Protein AF-A0A3M2T2Z5-F1 (afdb_monomer_lite)

Radius of gyration: 30.62 Å; chains: 1; bounding box: 55×28×116 Å

Secondary structure (DSSP, 8-state):
---HHHHHHHHHHHHHHHS---PPPPPP-S-SPPP--HHHHHHHHHHHHHHHHHHHHHT-HHHHHHHHHHHHHHHHHHHHHH-STT-HHHHHHHHHHHHHHHHHHHHHHHHHHHHHHHHHHHHHHHHHT-SSSHHHHHHHHHHHHHHHHHHHHHHHHHHHHHHHHHHHHHHHHHHSTT-----

Structure (mmCIF, N/CA/C/O backbone):
data_AF-A0A3M2T2Z5-F1
#
_entry.id   AF-A0A3M2T2Z5-F1
#
loop_
_atom_site.group_PDB
_atom_site.id
_atom_site.type_symbol
_atom_site.label_atom_id
_atom_site.label_alt_id
_atom_site.label_comp_id
_atom_site.label_asym_id
_atom_site.label_entity_id
_atom_site.label_seq_id
_atom_site.pdbx_PDB_ins_code
_atom_site.Cartn_x
_atom_site.Cartn_y
_atom_site.Cartn_z
_atom_site.occupancy
_atom_site.B_iso_or_equiv
_atom_site.auth_seq_id
_atom_site.auth_comp_id
_atom_site.auth_asym_id
_atom_site.auth_atom_id
_atom_site.pdbx_PDB_model_num
ATOM 1 N N . LYS A 1 1 ? 19.295 14.528 -85.687 1.00 42.28 1 LYS A N 1
ATOM 2 C CA . LYS A 1 1 ? 18.120 13.687 -85.351 1.00 42.28 1 LYS A CA 1
ATOM 3 C C . LYS A 1 1 ? 17.569 14.167 -84.004 1.00 42.28 1 LYS A C 1
ATOM 5 O O . LYS A 1 1 ? 18.056 13.702 -82.986 1.00 42.28 1 LYS A O 1
ATOM 10 N N . PRO A 1 2 ? 16.683 15.176 -83.981 1.00 58.16 2 PRO A N 1
ATOM 11 C CA . PRO A 1 2 ? 16.137 15.738 -82.743 1.00 58.16 2 PRO A CA 1
ATOM 12 C C . PRO A 1 2 ? 14.726 15.175 -82.487 1.00 58.16 2 PRO A C 1
ATOM 14 O O . PRO A 1 2 ? 13.976 15.057 -83.451 1.00 58.16 2 PRO A O 1
ATOM 17 N N . SER A 1 3 ? 14.364 14.797 -81.250 1.00 55.53 3 SER A N 1
ATOM 18 C CA . SER A 1 3 ? 12.963 14.816 -80.727 1.00 55.53 3 SER A CA 1
ATOM 19 C C . SER A 1 3 ? 12.671 13.917 -79.511 1.00 55.53 3 SER A C 1
ATOM 21 O O . SER A 1 3 ? 11.552 13.961 -79.010 1.00 55.53 3 SER A O 1
ATOM 23 N N . THR A 1 4 ? 13.603 13.122 -78.978 1.00 60.72 4 THR A N 1
ATOM 24 C CA . THR A 1 4 ? 13.270 12.196 -77.871 1.00 60.72 4 THR A CA 1
ATOM 25 C C . THR A 1 4 ? 13.180 12.857 -76.491 1.00 60.72 4 THR A C 1
ATOM 27 O O . THR A 1 4 ? 12.446 12.363 -75.636 1.00 60.72 4 THR A O 1
ATOM 30 N N . ASP A 1 5 ? 13.839 14.000 -76.279 1.00 64.12 5 ASP A N 1
ATOM 31 C CA . ASP A 1 5 ? 13.942 14.627 -74.947 1.00 64.12 5 ASP A CA 1
ATOM 32 C C . ASP A 1 5 ? 12.728 15.495 -74.588 1.00 64.12 5 ASP A C 1
ATOM 34 O O . ASP A 1 5 ? 12.322 15.576 -73.431 1.00 64.12 5 ASP A O 1
ATOM 38 N N . ILE A 1 6 ? 12.085 16.114 -75.582 1.00 74.25 6 ILE A N 1
ATOM 39 C CA . ILE A 1 6 ? 10.913 16.976 -75.351 1.00 74.25 6 ILE A CA 1
ATOM 40 C C . ILE A 1 6 ? 9.696 16.121 -74.981 1.00 74.25 6 ILE A C 1
ATOM 42 O O . ILE A 1 6 ? 8.975 16.442 -74.038 1.00 74.25 6 ILE A O 1
ATOM 46 N N . ILE A 1 7 ? 9.498 15.003 -75.686 1.00 74.56 7 ILE A N 1
ATOM 47 C CA . ILE A 1 7 ? 8.363 14.100 -75.462 1.00 74.56 7 ILE A CA 1
ATOM 48 C C . ILE A 1 7 ? 8.494 13.415 -74.098 1.00 74.56 7 ILE A C 1
ATOM 50 O O . ILE A 1 7 ? 7.536 13.390 -73.331 1.00 74.56 7 ILE A O 1
ATOM 54 N N . THR A 1 8 ? 9.684 12.927 -73.740 1.00 72.38 8 THR A N 1
ATOM 55 C CA . THR A 1 8 ? 9.928 12.297 -72.431 1.00 72.38 8 THR A CA 1
ATOM 56 C C . THR A 1 8 ? 9.793 13.285 -71.272 1.00 72.38 8 THR A C 1
ATOM 58 O O . THR A 1 8 ? 9.191 12.950 -70.252 1.00 72.38 8 THR A O 1
ATOM 61 N N . THR A 1 9 ? 10.250 14.529 -71.436 1.00 76.38 9 THR A N 1
ATOM 62 C CA . THR A 1 9 ? 10.072 15.583 -70.422 1.00 76.38 9 THR A CA 1
ATOM 63 C C . THR A 1 9 ? 8.597 15.934 -70.223 1.00 76.38 9 THR A C 1
ATOM 65 O O . THR A 1 9 ? 8.148 16.111 -69.089 1.00 76.38 9 THR A O 1
ATOM 68 N N . PHE A 1 10 ? 7.820 16.004 -71.307 1.00 78.56 10 PHE A N 1
ATOM 69 C CA . PHE A 1 10 ? 6.391 16.306 -71.241 1.00 78.56 10 PHE A CA 1
ATOM 70 C C . PHE A 1 10 ? 5.597 15.162 -70.594 1.00 78.56 10 PHE A C 1
ATOM 72 O O . PHE A 1 10 ? 4.775 15.401 -69.711 1.00 78.56 10 PHE A O 1
ATOM 79 N N . VAL A 1 11 ? 5.912 13.914 -70.952 1.00 80.00 11 VAL A N 1
ATOM 80 C CA . VAL A 1 11 ? 5.309 12.712 -70.354 1.00 80.00 11 VAL A CA 1
ATOM 81 C C . VAL A 1 11 ? 5.628 12.613 -68.859 1.00 80.00 11 VAL A C 1
ATOM 83 O O . VAL A 1 11 ? 4.731 12.334 -68.068 1.00 80.00 11 VAL A O 1
ATOM 86 N N . ASN A 1 12 ? 6.861 12.912 -68.441 1.00 71.88 12 ASN A N 1
ATOM 87 C CA . ASN A 1 12 ? 7.236 12.891 -67.025 1.00 71.88 12 ASN A CA 1
ATOM 88 C C . ASN A 1 12 ? 6.522 13.978 -66.208 1.00 71.88 12 ASN A C 1
ATOM 90 O O . ASN A 1 12 ? 6.070 13.694 -65.101 1.00 71.88 12 ASN A O 1
ATOM 94 N N . LYS A 1 13 ? 6.346 15.185 -66.764 1.00 76.81 13 LYS A N 1
ATOM 95 C CA . LYS A 1 13 ? 5.585 16.263 -66.106 1.00 76.81 13 LYS A CA 1
ATOM 96 C C . LYS A 1 13 ? 4.101 15.929 -65.967 1.00 76.81 13 LYS A C 1
ATOM 98 O O . LYS A 1 13 ? 3.512 16.191 -64.922 1.00 76.81 13 LYS A O 1
ATOM 103 N N . ILE A 1 14 ? 3.511 15.313 -66.990 1.00 77.69 14 ILE A N 1
ATOM 104 C CA . ILE A 1 14 ? 2.125 14.833 -66.948 1.00 77.69 14 ILE A CA 1
ATOM 105 C C . ILE A 1 14 ? 1.977 13.712 -65.909 1.00 77.69 14 ILE A C 1
ATOM 107 O O . ILE A 1 14 ? 1.014 13.707 -65.144 1.00 77.69 14 ILE A O 1
ATOM 111 N N . LYS A 1 15 ? 2.962 12.812 -65.809 1.00 72.25 15 LYS A N 1
ATOM 112 C CA . LYS A 1 15 ? 2.969 11.722 -64.825 1.00 72.25 15 LYS A CA 1
ATOM 113 C C . LYS A 1 15 ? 3.010 12.230 -63.380 1.00 72.25 15 LYS A C 1
ATOM 115 O O . LYS A 1 15 ? 2.295 11.688 -62.552 1.00 72.25 15 LYS A O 1
ATOM 120 N N . THR A 1 16 ? 3.759 13.291 -63.080 1.00 69.12 16 THR A N 1
ATOM 121 C CA . THR A 1 16 ? 3.781 13.906 -61.736 1.00 69.12 16 THR A CA 1
ATOM 122 C C . THR A 1 16 ? 2.530 14.715 -61.389 1.00 69.12 16 THR A C 1
ATOM 124 O O . THR A 1 16 ? 2.308 14.996 -60.219 1.00 69.12 16 THR A O 1
ATOM 127 N N . VAL A 1 17 ? 1.720 15.102 -62.380 1.00 76.12 17 VAL A N 1
ATOM 128 C CA . VAL A 1 17 ? 0.442 15.803 -62.153 1.00 76.12 17 VAL A CA 1
ATOM 129 C C . VAL A 1 17 ? -0.715 14.811 -61.986 1.00 76.12 17 VAL A C 1
ATOM 131 O O . VAL A 1 17 ? -1.638 15.075 -61.223 1.00 76.12 17 VAL A O 1
ATOM 134 N N . LEU A 1 18 ? -0.672 13.673 -62.688 1.00 76.56 18 LEU A N 1
ATOM 135 C CA . LEU A 1 18 ? -1.734 12.658 -62.672 1.00 76.56 18 LEU A CA 1
ATOM 136 C C . LEU A 1 18 ? -1.539 11.558 -61.628 1.00 76.56 18 LEU A C 1
ATOM 138 O O . LEU A 1 18 ? -2.520 10.931 -61.238 1.00 76.56 18 LEU A O 1
ATOM 142 N N . VAL A 1 19 ? -0.304 11.295 -61.195 1.00 76.38 19 VAL A N 1
ATOM 143 C CA . VAL A 1 19 ? -0.039 10.382 -60.081 1.00 76.38 19 VAL A CA 1
ATOM 144 C C . VAL A 1 19 ? -0.012 11.226 -58.812 1.00 76.38 19 VAL A C 1
ATOM 146 O O . VAL A 1 19 ? 0.947 11.980 -58.625 1.00 76.38 19 VAL A O 1
ATOM 149 N N . PRO A 1 20 ? -1.051 11.159 -57.960 1.00 73.25 20 PRO A N 1
ATOM 150 C CA . PRO A 1 20 ? -1.015 11.857 -56.687 1.00 73.25 20 PRO A CA 1
ATOM 151 C C . PRO A 1 20 ? 0.194 11.358 -55.895 1.00 73.25 20 PRO A C 1
ATOM 153 O O . PRO A 1 20 ? 0.472 10.158 -55.871 1.00 73.25 20 PRO A O 1
ATOM 156 N N . ALA A 1 21 ? 0.931 12.285 -55.282 1.00 74.12 21 ALA A N 1
ATOM 157 C CA . ALA A 1 21 ? 2.016 11.926 -54.383 1.00 74.12 21 ALA A CA 1
ATOM 158 C C . ALA A 1 21 ? 1.460 11.000 -53.296 1.00 74.12 21 ALA A C 1
ATOM 160 O O . ALA A 1 21 ? 0.424 11.302 -52.700 1.00 74.12 21 ALA A O 1
ATOM 161 N N . GLU A 1 22 ? 2.121 9.864 -53.080 1.00 78.44 22 GLU A N 1
ATOM 162 C CA . GLU A 1 22 ? 1.695 8.903 -52.072 1.00 78.44 22 GLU A CA 1
ATOM 163 C C . GLU A 1 22 ? 1.754 9.586 -50.706 1.00 78.44 22 GLU A C 1
ATOM 165 O O . GLU A 1 22 ? 2.811 10.041 -50.259 1.00 78.44 22 GLU A O 1
ATOM 170 N N . TYR A 1 23 ? 0.579 9.778 -50.107 1.00 78.62 23 TYR A N 1
ATOM 171 C CA . TYR A 1 23 ? 0.462 10.483 -48.842 1.00 78.62 23 TYR A CA 1
ATOM 172 C C . TYR A 1 23 ? 1.147 9.635 -47.765 1.00 78.62 23 TYR A C 1
ATOM 174 O O . TYR A 1 23 ? 0.969 8.412 -47.771 1.00 78.62 23 TYR A O 1
ATOM 182 N N . PRO A 1 24 ? 1.933 10.232 -46.850 1.00 82.88 24 PRO A N 1
ATOM 183 C CA . PRO A 1 24 ? 2.538 9.463 -45.774 1.00 82.88 24 PRO A CA 1
ATOM 184 C C . PRO A 1 24 ? 1.448 8.721 -44.986 1.00 82.88 24 PRO A C 1
ATOM 186 O O . PRO A 1 24 ? 0.319 9.218 -44.888 1.00 82.88 24 PRO A O 1
ATOM 189 N N . PRO A 1 25 ? 1.756 7.545 -44.412 1.00 81.44 25 PRO A N 1
ATOM 190 C CA . PRO A 1 25 ? 0.809 6.862 -43.545 1.00 81.44 25 PRO A CA 1
ATOM 191 C C . PRO A 1 25 ? 0.341 7.820 -42.446 1.00 81.44 25 PRO A C 1
ATOM 193 O O . PRO A 1 25 ? 1.114 8.654 -41.962 1.00 81.44 25 PRO A O 1
ATOM 196 N N . ALA A 1 26 ? -0.939 7.723 -42.082 1.00 82.19 26 ALA A N 1
ATOM 197 C CA . ALA A 1 26 ? -1.492 8.542 -41.014 1.00 82.19 26 ALA A CA 1
ATOM 198 C C . ALA A 1 26 ? -0.636 8.381 -39.742 1.00 82.19 26 ALA A C 1
ATOM 200 O O . ALA A 1 26 ? -0.181 7.268 -39.456 1.00 82.19 26 ALA A O 1
ATOM 201 N N . PRO A 1 27 ? -0.397 9.466 -38.984 1.00 80.06 27 PRO A N 1
ATOM 202 C CA . PRO A 1 27 ? 0.293 9.357 -37.707 1.00 80.06 27 PRO A CA 1
ATOM 203 C C . PRO A 1 27 ? -0.468 8.393 -36.792 1.00 80.06 27 PRO A C 1
ATOM 205 O O . PRO A 1 27 ? -1.684 8.230 -36.925 1.00 80.06 27 PRO A O 1
ATOM 208 N N . ALA A 1 28 ? 0.251 7.752 -35.868 1.00 78.81 28 ALA A N 1
ATOM 209 C CA . ALA A 1 28 ? -0.351 6.829 -34.913 1.00 78.81 28 ALA A CA 1
ATOM 210 C C . ALA A 1 28 ? -1.562 7.490 -34.235 1.00 78.81 28 ALA A C 1
ATOM 212 O O . ALA A 1 28 ? -1.466 8.605 -33.723 1.00 78.81 28 ALA A O 1
ATOM 213 N N . SER A 1 29 ? -2.708 6.804 -34.254 1.00 82.62 29 SER A N 1
ATOM 214 C CA . SER A 1 29 ? -3.988 7.374 -33.812 1.00 82.62 29 SER A CA 1
ATOM 215 C C . SER A 1 29 ? -4.060 7.632 -32.302 1.00 82.62 29 SER A C 1
ATOM 217 O O . SER A 1 29 ? -5.027 8.223 -31.830 1.00 82.62 29 SER A O 1
ATOM 219 N N . GLY A 1 30 ? -3.066 7.152 -31.545 1.00 81.56 30 GLY A N 1
ATOM 220 C CA . GLY A 1 30 ? -3.030 7.210 -30.085 1.00 81.56 30 GLY A CA 1
ATOM 221 C C . GLY A 1 30 ? -4.068 6.317 -29.396 1.00 81.56 30 GLY A C 1
ATOM 222 O O . GLY A 1 30 ? -4.139 6.330 -28.174 1.00 81.56 30 GLY A O 1
ATOM 223 N N . ASN A 1 31 ? -4.863 5.552 -30.155 1.00 82.81 31 ASN A N 1
ATOM 224 C CA . ASN A 1 31 ? -5.867 4.625 -29.620 1.00 82.81 31 ASN A CA 1
ATOM 225 C C . ASN A 1 31 ? -5.328 3.203 -29.425 1.00 82.81 31 ASN A C 1
ATOM 227 O O . ASN A 1 31 ? -6.043 2.343 -28.913 1.00 82.81 31 ASN A O 1
ATOM 231 N N . ASP A 1 32 ? -4.093 2.943 -29.853 1.00 79.88 32 ASP A N 1
ATOM 232 C CA . ASP A 1 32 ? -3.450 1.661 -29.608 1.00 79.88 32 ASP A CA 1
ATOM 233 C C . ASP A 1 32 ? -3.116 1.543 -28.113 1.00 79.88 32 ASP A C 1
ATOM 235 O O . ASP A 1 32 ? -2.667 2.520 -27.503 1.00 79.88 32 ASP A O 1
ATOM 239 N N . PRO A 1 33 ? -3.339 0.371 -27.492 1.00 76.31 33 PRO A N 1
ATOM 240 C CA . PRO A 1 33 ? -2.967 0.174 -26.102 1.00 76.31 33 PRO A CA 1
ATOM 241 C C . PRO A 1 33 ? -1.454 0.374 -25.941 1.00 76.31 33 PRO A C 1
ATOM 243 O O . PRO A 1 33 ? -0.684 -0.021 -26.824 1.00 76.31 33 PRO A O 1
ATOM 246 N N . PRO A 1 34 ? -1.000 0.955 -24.817 1.00 73.88 34 PRO A N 1
ATOM 247 C CA . PRO A 1 34 ? 0.423 1.115 -24.574 1.00 73.88 34 PRO A CA 1
ATOM 248 C C . PRO A 1 34 ? 1.098 -0.258 -24.578 1.00 73.88 34 PRO A C 1
ATOM 250 O O . PRO A 1 34 ? 0.611 -1.219 -23.976 1.00 73.88 34 PRO A O 1
ATOM 253 N N . THR A 1 35 ? 2.231 -0.359 -25.268 1.00 72.19 35 THR A N 1
ATOM 254 C CA . THR A 1 35 ? 3.032 -1.582 -25.275 1.00 72.19 35 THR A CA 1
ATOM 255 C C . THR A 1 35 ? 3.566 -1.829 -23.870 1.00 72.19 35 THR A C 1
ATOM 257 O O . THR A 1 35 ? 4.341 -1.019 -23.359 1.00 72.19 35 THR A O 1
ATOM 260 N N . ARG A 1 36 ? 3.165 -2.942 -23.245 1.00 71.38 36 ARG A N 1
ATOM 261 C CA . ARG A 1 36 ? 3.681 -3.343 -21.932 1.00 71.38 36 ARG A CA 1
ATOM 262 C C . ARG A 1 36 ? 5.138 -3.770 -22.069 1.00 71.38 36 ARG A C 1
ATOM 264 O O . ARG A 1 36 ? 5.432 -4.859 -22.553 1.00 71.38 36 ARG A O 1
ATOM 271 N N . THR A 1 37 ? 6.044 -2.889 -21.672 1.00 74.25 37 THR A N 1
ATOM 272 C CA . THR A 1 37 ? 7.463 -3.203 -21.488 1.00 74.25 37 THR A CA 1
ATOM 273 C C . THR A 1 37 ? 7.684 -3.629 -20.037 1.00 74.25 37 THR A C 1
ATOM 275 O O . THR A 1 37 ? 6.914 -3.229 -19.161 1.00 74.25 37 THR A O 1
ATOM 278 N N . PRO A 1 38 ? 8.730 -4.400 -19.718 1.00 68.56 38 PRO A N 1
ATOM 279 C CA . PRO A 1 38 ? 8.965 -4.780 -18.329 1.00 68.56 38 PRO A CA 1
ATOM 280 C C . PRO A 1 38 ? 9.312 -3.558 -17.449 1.00 68.56 38 PRO A C 1
ATOM 282 O O . PRO A 1 38 ? 9.006 -3.544 -16.264 1.00 68.56 38 PRO A O 1
ATOM 285 N N . VAL A 1 39 ? 9.811 -2.463 -18.042 1.00 70.38 39 VAL A N 1
ATOM 286 C CA . VAL A 1 39 ? 9.951 -1.151 -17.375 1.00 70.38 39 VAL A CA 1
ATOM 287 C C . VAL A 1 39 ? 8.594 -0.567 -16.965 1.00 70.38 39 VAL A C 1
ATOM 289 O O . VAL A 1 39 ? 8.462 -0.025 -15.870 1.00 70.38 39 VAL A O 1
ATOM 292 N N . SER A 1 40 ? 7.571 -0.708 -17.815 1.00 79.56 40 SER A N 1
ATOM 293 C CA . SER A 1 40 ? 6.230 -0.176 -17.535 1.00 79.56 40 SER A CA 1
ATOM 294 C C . SER A 1 40 ? 5.536 -0.862 -16.352 1.00 79.56 40 SER A C 1
ATOM 296 O O . SER A 1 40 ? 4.724 -0.227 -15.689 1.00 79.56 40 SER A O 1
ATOM 298 N N . ALA A 1 41 ? 5.897 -2.110 -16.027 1.00 84.50 41 ALA A N 1
ATOM 299 C CA . ALA A 1 41 ? 5.348 -2.822 -14.869 1.00 84.50 41 ALA A CA 1
ATOM 300 C C . ALA A 1 41 ? 5.801 -2.204 -13.532 1.00 84.50 41 ALA A C 1
ATOM 302 O O . ALA A 1 41 ? 5.033 -2.122 -12.575 1.00 84.50 41 ALA A O 1
ATOM 303 N N . CYS A 1 42 ? 7.030 -1.687 -13.472 1.00 86.62 42 CYS A N 1
ATOM 304 C CA . CYS A 1 42 ? 7.539 -1.026 -12.269 1.00 86.62 42 CYS A CA 1
ATOM 305 C C . CYS A 1 42 ? 6.963 0.379 -12.089 1.00 86.62 42 CYS A C 1
ATOM 307 O O . CYS A 1 42 ? 6.686 0.799 -10.967 1.00 86.62 42 CYS A O 1
ATOM 309 N N . GLU A 1 43 ? 6.715 1.086 -13.192 1.00 88.12 43 GLU A N 1
ATOM 310 C CA . GLU A 1 43 ? 5.981 2.354 -13.166 1.00 88.12 43 GLU A CA 1
ATOM 311 C C . GLU A 1 43 ? 4.512 2.146 -12.758 1.00 88.12 43 GLU A C 1
ATOM 313 O O . GLU A 1 43 ? 3.962 2.947 -12.000 1.00 88.12 43 GLU A O 1
ATOM 318 N N . GLU A 1 44 ? 3.895 1.037 -13.177 1.00 89.75 44 GLU A N 1
ATOM 319 C CA . GLU A 1 44 ? 2.560 0.629 -12.727 1.00 89.75 44 GLU A CA 1
ATOM 320 C C . GLU A 1 44 ? 2.536 0.377 -11.211 1.00 89.75 44 GLU A C 1
ATOM 322 O O . GLU A 1 44 ? 1.668 0.911 -10.520 1.00 89.75 44 GLU A O 1
ATOM 327 N N . ALA A 1 45 ? 3.533 -0.324 -10.661 1.00 92.81 45 ALA A N 1
ATOM 328 C CA . ALA A 1 45 ? 3.645 -0.534 -9.217 1.00 92.81 45 ALA A CA 1
ATOM 329 C C . ALA A 1 45 ? 3.796 0.785 -8.428 1.00 92.81 45 ALA A C 1
ATOM 331 O O . ALA A 1 45 ? 3.184 0.959 -7.367 1.00 92.81 45 ALA A O 1
ATOM 332 N N . ALA A 1 46 ? 4.562 1.749 -8.951 1.00 92.12 46 ALA A N 1
ATOM 333 C CA . ALA A 1 46 ? 4.673 3.082 -8.356 1.00 92.12 46 ALA A CA 1
ATOM 334 C C . ALA A 1 46 ? 3.313 3.797 -8.316 1.00 92.12 46 ALA A C 1
ATOM 336 O O . ALA A 1 46 ? 2.899 4.321 -7.277 1.00 92.12 46 ALA A O 1
ATOM 337 N N . LEU A 1 47 ? 2.590 3.773 -9.439 1.00 93.88 47 LEU A N 1
ATOM 338 C CA . LEU A 1 47 ? 1.272 4.388 -9.558 1.00 93.88 47 LEU A CA 1
ATOM 339 C C . LEU A 1 47 ? 0.256 3.733 -8.614 1.00 93.88 47 LEU A C 1
ATOM 341 O O . LEU A 1 47 ? -0.482 4.435 -7.923 1.00 93.88 47 LEU A O 1
ATOM 345 N N . MET A 1 48 ? 0.241 2.401 -8.541 1.00 95.38 48 MET A N 1
ATOM 346 C CA . MET A 1 48 ? -0.628 1.657 -7.627 1.00 95.38 48 MET A CA 1
ATOM 347 C C . MET A 1 48 ? -0.348 2.007 -6.164 1.00 95.38 48 MET A C 1
ATOM 349 O O . MET A 1 48 ? -1.289 2.182 -5.390 1.00 95.38 48 MET A O 1
ATOM 353 N N . THR A 1 49 ? 0.926 2.166 -5.792 1.00 95.81 49 THR A N 1
ATOM 354 C CA . THR A 1 49 ? 1.315 2.582 -4.436 1.00 95.81 49 THR A CA 1
ATOM 355 C C . THR A 1 49 ? 0.727 3.952 -4.096 1.00 95.81 49 THR A C 1
ATOM 357 O O . THR A 1 49 ? 0.084 4.101 -3.055 1.00 95.81 49 THR A O 1
ATOM 360 N N . TYR A 1 50 ? 0.862 4.924 -5.002 1.00 96.44 50 TYR A N 1
ATOM 361 C CA . TYR A 1 50 ? 0.324 6.275 -4.826 1.00 96.44 50 TYR A CA 1
ATOM 362 C C . TYR A 1 50 ? -1.211 6.298 -4.741 1.00 96.44 50 TYR A C 1
ATOM 364 O O . TYR A 1 50 ? -1.793 6.961 -3.880 1.00 96.44 50 TYR A O 1
ATOM 372 N N . ILE A 1 51 ? -1.888 5.525 -5.594 1.00 96.94 51 ILE A N 1
ATOM 373 C CA . ILE A 1 51 ? -3.345 5.349 -5.527 1.00 96.94 51 ILE A CA 1
ATOM 374 C C . ILE A 1 51 ? -3.743 4.746 -4.173 1.00 96.94 51 ILE A C 1
ATOM 376 O O . ILE A 1 51 ? -4.695 5.218 -3.548 1.00 96.94 51 ILE A O 1
ATOM 380 N N . GLY A 1 52 ? -2.995 3.751 -3.691 1.00 97.44 52 GLY A N 1
ATOM 381 C CA . GLY A 1 52 ? -3.198 3.137 -2.381 1.00 97.44 52 GLY A CA 1
ATOM 382 C C . GLY A 1 52 ? -3.141 4.154 -1.242 1.00 97.44 52 GLY A C 1
ATOM 383 O O . GLY A 1 52 ? -4.044 4.177 -0.406 1.00 97.44 52 GLY A O 1
ATOM 384 N N . GLU A 1 53 ? -2.159 5.059 -1.242 1.00 96.81 53 GLU A N 1
ATOM 385 C CA . GLU A 1 53 ? -2.053 6.146 -0.255 1.00 96.81 53 GLU A CA 1
ATOM 386 C C . GLU A 1 53 ? -3.259 7.091 -0.275 1.00 96.81 53 GLU A C 1
ATOM 388 O O . GLU A 1 53 ? -3.810 7.441 0.780 1.00 96.81 53 GLU A O 1
ATOM 393 N N . ILE A 1 54 ? -3.703 7.490 -1.469 1.00 97.50 54 ILE A N 1
ATOM 394 C CA . ILE A 1 54 ? -4.877 8.354 -1.624 1.00 97.50 54 ILE A CA 1
ATOM 395 C C . ILE A 1 54 ? -6.117 7.641 -1.091 1.00 97.50 54 ILE A C 1
ATOM 397 O O . ILE A 1 54 ? -6.852 8.209 -0.284 1.00 97.50 54 ILE A O 1
ATOM 401 N N . ILE A 1 55 ? -6.360 6.393 -1.493 1.00 97.19 55 ILE A N 1
ATOM 402 C CA . ILE A 1 55 ? -7.542 5.638 -1.056 1.00 97.19 55 ILE A CA 1
ATOM 403 C C . ILE A 1 55 ? -7.503 5.413 0.459 1.00 97.19 55 ILE A C 1
ATOM 405 O O . ILE A 1 55 ? -8.522 5.610 1.127 1.00 97.19 55 ILE A O 1
ATOM 409 N N . PHE A 1 56 ? -6.331 5.072 1.002 1.00 97.75 56 PHE A N 1
ATOM 410 C CA . PHE A 1 56 ? -6.123 4.839 2.429 1.00 97.75 56 PHE A CA 1
ATOM 411 C C . PHE A 1 56 ? -6.420 6.088 3.265 1.00 97.75 56 PHE A C 1
ATOM 413 O O . PHE A 1 56 ? -6.987 5.993 4.354 1.00 97.75 56 PHE A O 1
ATOM 420 N N . SER A 1 57 ? -6.025 7.262 2.767 1.00 96.06 57 SER A N 1
ATOM 421 C CA . SER A 1 57 ? -6.212 8.535 3.466 1.00 96.06 57 SER A CA 1
ATOM 422 C C . SER A 1 57 ? -7.600 9.152 3.277 1.00 96.06 57 SER A C 1
ATOM 424 O O . SER A 1 57 ? -8.062 9.848 4.180 1.00 96.06 57 SER A O 1
ATOM 426 N N . SER A 1 58 ? -8.269 8.902 2.147 1.00 95.19 58 SER A N 1
ATOM 427 C CA . SER A 1 58 ? -9.507 9.602 1.773 1.00 95.19 58 SER A CA 1
ATOM 428 C C . SER A 1 58 ? -10.792 8.793 1.950 1.00 95.19 58 SER A C 1
ATOM 430 O O . SER A 1 58 ? -11.802 9.361 2.360 1.00 95.19 58 SER A O 1
ATOM 432 N N . SER A 1 59 ? -10.788 7.496 1.624 1.00 91.56 59 SER A N 1
ATOM 433 C CA . SER A 1 59 ? -12.025 6.720 1.462 1.00 91.56 59 SER A CA 1
ATOM 434 C C . SER A 1 59 ? -12.066 5.477 2.342 1.00 91.56 59 SER A C 1
ATOM 436 O O . SER A 1 59 ? -12.967 5.341 3.168 1.00 91.56 59 SER A O 1
ATOM 438 N N . SER A 1 60 ? -11.105 4.567 2.180 1.00 94.81 60 SER A N 1
ATOM 439 C CA . SER A 1 60 ? -11.116 3.266 2.848 1.00 94.81 60 SER A CA 1
ATOM 440 C C . SER A 1 60 ? -9.696 2.818 3.157 1.00 94.81 60 SER A C 1
ATOM 442 O O . SER A 1 60 ? -8.884 2.593 2.259 1.00 94.81 60 SER A O 1
ATOM 444 N N . THR A 1 61 ? -9.414 2.642 4.446 1.00 95.19 61 THR A N 1
ATOM 445 C CA . THR A 1 61 ? -8.109 2.184 4.931 1.00 95.19 61 THR A CA 1
ATOM 446 C C . THR A 1 61 ? -7.812 0.753 4.486 1.00 95.19 61 THR A C 1
ATOM 448 O O . THR A 1 61 ? -6.717 0.473 4.017 1.00 95.19 61 THR A O 1
ATOM 451 N N . GLU A 1 62 ? -8.786 -0.154 4.553 1.00 95.38 62 GLU A N 1
ATOM 452 C CA . GLU A 1 62 ? -8.590 -1.547 4.127 1.00 95.38 62 GLU A CA 1
ATOM 453 C C . GLU A 1 62 ? -8.389 -1.663 2.613 1.00 95.38 62 GLU A C 1
ATOM 455 O O . GLU A 1 62 ? -7.537 -2.424 2.158 1.00 95.38 62 GLU A O 1
ATOM 460 N N . THR A 1 63 ? -9.137 -0.883 1.827 1.00 96.75 63 THR A N 1
ATOM 461 C CA . THR A 1 63 ? -8.989 -0.880 0.367 1.00 96.75 63 THR A CA 1
ATOM 462 C C . THR A 1 63 ? -7.647 -0.282 -0.031 1.00 96.75 63 THR A C 1
ATOM 464 O O . THR A 1 63 ? -6.935 -0.896 -0.816 1.00 96.75 63 THR A O 1
ATOM 467 N N . GLY A 1 64 ? -7.263 0.866 0.535 1.00 97.00 64 GLY A N 1
ATOM 468 C CA . GLY A 1 64 ? -5.970 1.485 0.237 1.00 97.00 64 GLY A CA 1
ATOM 469 C C . GLY A 1 64 ? -4.794 0.571 0.581 1.00 97.00 64 GLY A C 1
ATOM 470 O O . GLY A 1 64 ? -3.883 0.420 -0.225 1.00 97.00 64 GLY A O 1
ATOM 471 N N . LEU A 1 65 ? -4.877 -0.137 1.712 1.00 96.94 65 LEU A N 1
ATOM 472 C CA . LEU A 1 65 ? -3.889 -1.141 2.101 1.00 96.94 65 LEU A CA 1
ATOM 473 C C . LEU A 1 65 ? -3.790 -2.296 1.091 1.00 96.94 65 LEU A C 1
ATOM 475 O O . LEU A 1 65 ? -2.686 -2.728 0.767 1.00 96.94 65 LEU A O 1
ATOM 479 N N . ALA A 1 66 ? -4.925 -2.794 0.590 1.00 97.00 66 ALA A N 1
ATOM 480 C CA . ALA A 1 66 ? -4.939 -3.854 -0.417 1.00 97.00 66 ALA A CA 1
ATOM 481 C C . ALA A 1 66 ? -4.262 -3.406 -1.722 1.00 97.00 66 ALA A C 1
ATOM 483 O O . ALA A 1 66 ? -3.440 -4.143 -2.257 1.00 97.00 66 ALA A O 1
ATOM 484 N N . TRP A 1 67 ? -4.525 -2.174 -2.173 1.00 96.81 67 TRP A N 1
ATOM 485 C CA . TRP A 1 67 ? -3.834 -1.583 -3.325 1.00 96.81 67 TRP A CA 1
ATOM 486 C C . TRP A 1 67 ? -2.321 -1.499 -3.108 1.00 96.81 67 TRP A C 1
ATOM 488 O O . TRP A 1 67 ? -1.558 -1.849 -4.004 1.00 96.81 67 TRP A O 1
ATOM 498 N N . THR A 1 68 ? -1.872 -1.085 -1.920 1.00 96.88 68 THR A N 1
ATOM 499 C CA . THR A 1 68 ? -0.439 -1.036 -1.594 1.00 96.88 68 THR A CA 1
ATOM 500 C C . THR A 1 68 ? 0.194 -2.428 -1.555 1.00 96.88 68 THR A C 1
ATOM 502 O O . THR A 1 68 ? 1.310 -2.593 -2.039 1.00 96.88 68 THR A O 1
ATOM 505 N N . ARG A 1 69 ? -0.506 -3.449 -1.045 1.00 96.75 69 ARG A N 1
ATOM 506 C CA . ARG A 1 69 ? -0.016 -4.835 -1.080 1.00 96.75 69 ARG A CA 1
ATOM 507 C C . ARG A 1 69 ? 0.169 -5.315 -2.518 1.00 96.75 69 ARG A C 1
ATOM 509 O O . ARG A 1 69 ? 1.253 -5.776 -2.867 1.00 96.75 69 ARG A O 1
ATOM 516 N N . ASP A 1 70 ? -0.852 -5.144 -3.349 1.00 96.56 70 ASP A N 1
ATOM 517 C CA . ASP A 1 70 ? -0.813 -5.583 -4.743 1.00 96.56 70 ASP A CA 1
ATOM 518 C C . ASP A 1 70 ? 0.270 -4.811 -5.533 1.00 96.56 70 ASP A C 1
ATOM 520 O O . ASP A 1 70 ? 0.954 -5.379 -6.386 1.00 96.56 70 ASP A O 1
ATOM 524 N N . ALA A 1 71 ? 0.512 -3.541 -5.185 1.00 95.50 71 ALA A N 1
ATOM 525 C CA . ALA A 1 71 ? 1.629 -2.760 -5.710 1.00 95.50 71 ALA A CA 1
ATOM 526 C C . ALA A 1 71 ? 2.995 -3.346 -5.310 1.00 95.50 71 ALA A C 1
ATOM 528 O O . ALA A 1 71 ? 3.876 -3.477 -6.159 1.00 95.50 71 ALA A O 1
ATOM 529 N N . THR A 1 72 ? 3.175 -3.735 -4.039 1.00 94.56 72 THR A N 1
ATOM 530 C CA . THR A 1 72 ? 4.423 -4.378 -3.587 1.00 94.56 72 THR A CA 1
ATOM 531 C C . THR A 1 72 ? 4.656 -5.729 -4.247 1.00 94.56 72 THR A C 1
ATOM 533 O O . THR A 1 72 ? 5.786 -6.011 -4.631 1.00 94.56 72 THR A O 1
ATOM 536 N N . ASP A 1 73 ? 3.604 -6.530 -4.434 1.00 94.19 73 ASP A N 1
ATOM 537 C CA . ASP A 1 73 ? 3.696 -7.819 -5.123 1.00 94.19 73 ASP A CA 1
ATOM 538 C C . ASP A 1 73 ? 4.092 -7.624 -6.597 1.00 94.19 73 ASP A C 1
ATOM 540 O O . ASP A 1 73 ? 4.951 -8.341 -7.105 1.00 94.19 73 ASP A O 1
ATOM 544 N N . THR A 1 74 ? 3.532 -6.604 -7.258 1.00 92.38 74 THR A N 1
ATOM 545 C CA . THR A 1 74 ? 3.869 -6.254 -8.649 1.00 92.38 74 THR A CA 1
ATOM 546 C C . THR A 1 74 ? 5.314 -5.769 -8.779 1.00 92.38 74 THR A C 1
ATOM 548 O O . THR A 1 74 ? 6.019 -6.159 -9.712 1.00 92.38 74 THR A O 1
ATOM 551 N N . ALA A 1 75 ? 5.790 -4.940 -7.844 1.00 91.19 75 ALA A N 1
ATOM 552 C CA . ALA A 1 75 ? 7.183 -4.498 -7.828 1.00 91.19 75 ALA A CA 1
ATOM 553 C C . ALA A 1 75 ? 8.144 -5.674 -7.585 1.00 91.19 75 ALA A C 1
ATOM 555 O O . ALA A 1 75 ? 9.147 -5.794 -8.284 1.00 91.19 75 ALA A O 1
ATOM 556 N N . GLU A 1 76 ? 7.816 -6.558 -6.636 1.00 90.31 76 GLU A N 1
ATOM 557 C CA . GLU A 1 76 ? 8.602 -7.754 -6.319 1.00 90.31 76 GLU A CA 1
ATOM 558 C C . GLU A 1 76 ? 8.721 -8.679 -7.539 1.00 90.31 76 GLU A C 1
ATOM 560 O O . GLU A 1 76 ? 9.837 -9.024 -7.926 1.00 90.31 76 GLU A O 1
ATOM 565 N N . SER A 1 77 ? 7.609 -9.030 -8.197 1.00 90.00 77 SER A N 1
ATOM 566 C CA . SER A 1 77 ? 7.649 -9.902 -9.381 1.00 90.00 77 SER A CA 1
ATOM 567 C C . SER A 1 77 ? 8.424 -9.273 -10.539 1.00 90.00 77 SER A C 1
ATOM 569 O O . SER A 1 77 ? 9.208 -9.954 -11.197 1.00 90.00 77 SER A O 1
ATOM 571 N N . SER A 1 78 ? 8.265 -7.963 -10.746 1.00 87.38 78 SER A N 1
ATOM 572 C CA . SER A 1 78 ? 8.926 -7.256 -11.847 1.00 87.38 78 SER A CA 1
ATOM 573 C C . SER A 1 78 ? 10.449 -7.211 -11.689 1.00 87.38 78 SER A C 1
ATOM 575 O O . SER A 1 78 ? 11.156 -7.303 -12.688 1.00 87.38 78 SER A O 1
ATOM 577 N N . ILE A 1 79 ? 10.973 -7.126 -10.456 1.00 84.19 79 ILE A N 1
ATOM 578 C CA . ILE A 1 79 ? 12.424 -7.214 -10.194 1.00 84.19 79 ILE A CA 1
ATOM 579 C C . ILE A 1 79 ? 12.975 -8.563 -10.669 1.00 84.19 79 ILE A C 1
ATOM 581 O O . ILE A 1 79 ? 14.022 -8.610 -11.313 1.00 84.19 79 ILE A O 1
ATOM 585 N N . PHE A 1 80 ? 12.268 -9.663 -10.391 1.00 80.94 80 PHE A N 1
ATOM 586 C CA . PHE A 1 80 ? 12.712 -10.998 -10.801 1.00 80.94 80 PHE A CA 1
ATOM 587 C C . PHE A 1 80 ? 12.620 -11.211 -12.314 1.00 80.94 80 PHE A C 1
ATOM 589 O O . PHE A 1 80 ? 13.533 -11.801 -12.892 1.00 80.94 80 PHE A O 1
ATOM 596 N N . ASP A 1 81 ? 11.580 -10.686 -12.962 1.00 80.75 81 ASP A N 1
ATOM 597 C CA . ASP A 1 81 ? 11.421 -10.764 -14.420 1.00 80.75 81 ASP A CA 1
ATOM 598 C C . ASP A 1 81 ? 12.493 -9.949 -15.168 1.00 80.75 81 ASP A C 1
ATOM 600 O O . ASP A 1 81 ? 12.898 -10.301 -16.278 1.00 80.75 81 ASP A O 1
ATOM 604 N N . LEU A 1 82 ? 12.988 -8.874 -14.546 1.00 73.06 82 LEU A N 1
ATOM 605 C CA . LEU A 1 82 ? 14.017 -7.987 -15.090 1.00 73.06 82 LEU A CA 1
ATOM 606 C C . LEU A 1 82 ? 15.455 -8.412 -14.769 1.00 73.06 82 LEU A C 1
ATOM 608 O O . LEU A 1 82 ? 16.373 -7.843 -15.344 1.00 73.06 82 LEU A O 1
ATOM 612 N N . GLY A 1 83 ? 15.694 -9.408 -13.913 1.00 60.69 83 GLY A N 1
ATOM 613 C CA . GLY A 1 83 ? 17.035 -9.814 -13.449 1.00 60.69 83 GLY A CA 1
ATOM 614 C C . GLY A 1 83 ? 17.981 -10.431 -14.500 1.00 60.69 83 GLY A C 1
ATOM 615 O O . GLY A 1 83 ? 18.959 -11.085 -14.136 1.00 60.69 83 GLY A O 1
ATOM 616 N N . GLY A 1 84 ? 17.702 -10.270 -15.796 1.00 59.62 84 GLY A N 1
ATOM 617 C CA . GLY A 1 84 ? 18.578 -10.682 -16.894 1.00 59.62 84 GLY A CA 1
ATOM 618 C C . GLY A 1 84 ? 19.791 -9.751 -17.090 1.00 59.62 84 GLY A C 1
ATOM 619 O O . GLY A 1 84 ? 19.781 -8.608 -16.632 1.00 59.62 84 GLY A O 1
ATOM 620 N N . PRO A 1 85 ? 20.844 -10.204 -17.801 1.00 52.69 85 PRO A N 1
ATOM 621 C CA . PRO A 1 85 ? 22.112 -9.473 -17.947 1.00 52.69 85 PRO A CA 1
ATOM 622 C C . PRO A 1 85 ? 21.999 -8.094 -18.630 1.00 52.69 85 PRO A C 1
ATOM 624 O O . PRO A 1 85 ? 22.873 -7.257 -18.423 1.00 52.69 85 PRO A O 1
ATOM 627 N N . ASP A 1 86 ? 20.923 -7.831 -19.381 1.00 56.31 86 ASP A N 1
ATOM 628 C CA . ASP A 1 86 ? 20.733 -6.606 -20.180 1.00 56.31 86 ASP A CA 1
ATOM 629 C C . ASP A 1 86 ? 19.868 -5.520 -19.491 1.00 56.31 86 ASP A C 1
ATOM 631 O O . ASP A 1 86 ? 19.559 -4.489 -20.092 1.00 56.31 86 ASP A O 1
ATOM 635 N N . HIS A 1 87 ? 19.432 -5.717 -18.238 1.00 55.41 87 HIS A N 1
ATOM 636 C CA . HIS A 1 87 ? 18.349 -4.922 -17.621 1.00 55.41 87 HIS A CA 1
ATOM 637 C C . HIS A 1 87 ? 18.682 -4.322 -16.243 1.00 55.41 87 HIS A C 1
ATOM 639 O O . HIS A 1 87 ? 17.802 -4.093 -15.409 1.00 55.41 87 HIS A O 1
ATOM 645 N N . VAL A 1 88 ? 19.952 -3.973 -16.027 1.00 59.88 88 VAL A N 1
ATOM 646 C CA . VAL A 1 88 ? 20.443 -3.373 -14.771 1.00 59.88 88 VAL A CA 1
ATOM 647 C C . VAL A 1 88 ? 19.689 -2.082 -14.392 1.00 59.88 88 VAL A C 1
ATOM 649 O O . VAL A 1 88 ? 19.435 -1.843 -13.214 1.00 59.88 88 VAL A O 1
ATOM 652 N N . THR A 1 89 ? 19.282 -1.257 -15.367 1.00 59.59 89 THR A N 1
ATOM 653 C CA . THR A 1 89 ? 18.592 0.025 -15.116 1.00 59.59 89 THR A CA 1
ATOM 654 C C . THR A 1 89 ? 17.088 -0.099 -14.803 1.00 59.59 89 THR A C 1
ATOM 656 O O . THR A 1 89 ? 16.642 0.573 -13.871 1.00 59.59 89 THR A O 1
ATOM 659 N N . PRO A 1 90 ? 16.286 -0.946 -15.487 1.00 58.44 90 PRO A N 1
ATOM 660 C CA . PRO A 1 90 ? 14.918 -1.260 -15.076 1.00 58.44 90 PRO A CA 1
ATOM 661 C C . PRO 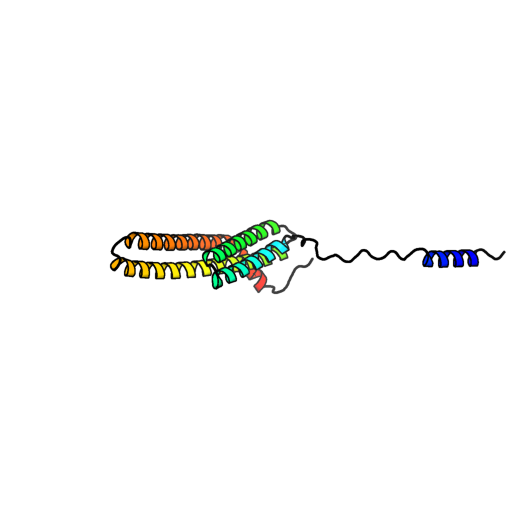A 1 90 ? 14.809 -1.793 -13.645 1.00 58.44 90 PRO A C 1
ATOM 663 O O . PRO A 1 90 ? 13.979 -1.291 -12.892 1.00 58.44 90 PRO A O 1
ATOM 666 N N . SER A 1 91 ? 15.662 -2.755 -13.264 1.00 70.25 91 SER A N 1
ATOM 667 C CA . SER A 1 91 ? 15.629 -3.405 -11.941 1.00 70.25 91 SER A CA 1
ATOM 668 C C . SER A 1 91 ? 15.689 -2.389 -10.801 1.00 70.25 91 SER A C 1
ATOM 670 O O . SER A 1 91 ? 14.906 -2.447 -9.854 1.00 70.25 91 SER A O 1
ATOM 672 N N . HIS A 1 92 ? 16.555 -1.389 -10.955 1.00 77.25 92 HIS A N 1
ATOM 673 C CA . HIS A 1 92 ? 16.796 -0.371 -9.942 1.00 77.25 92 HIS A CA 1
ATOM 674 C C . HIS A 1 92 ? 15.557 0.483 -9.623 1.00 77.25 92 HIS A C 1
ATOM 676 O O . HIS A 1 92 ? 15.221 0.693 -8.454 1.00 77.25 92 HIS A O 1
ATOM 682 N N . ARG A 1 93 ? 14.805 0.916 -10.645 1.00 79.62 93 ARG A N 1
ATOM 683 C CA . ARG A 1 93 ? 13.541 1.645 -10.428 1.00 79.62 93 ARG A CA 1
ATOM 684 C C . ARG A 1 93 ? 12.510 0.783 -9.709 1.00 79.62 93 ARG A C 1
ATOM 686 O O . ARG A 1 93 ? 11.806 1.275 -8.828 1.00 79.62 93 ARG A O 1
ATOM 693 N N . CYS A 1 94 ? 12.419 -0.493 -10.067 1.00 86.50 94 CYS A N 1
ATOM 694 C CA . CYS A 1 94 ? 11.494 -1.430 -9.435 1.00 86.50 94 CYS A CA 1
ATOM 695 C C . CYS A 1 94 ? 11.797 -1.596 -7.946 1.00 86.50 94 CYS A C 1
ATOM 697 O O . CYS A 1 94 ? 10.879 -1.620 -7.129 1.00 86.50 94 CYS A O 1
ATOM 699 N N . ALA A 1 95 ? 13.074 -1.627 -7.575 1.00 87.62 95 ALA A N 1
ATOM 700 C CA . ALA A 1 95 ? 13.490 -1.708 -6.187 1.00 87.62 95 ALA A CA 1
ATOM 701 C C . ALA A 1 95 ? 13.193 -0.456 -5.369 1.00 87.62 95 ALA A C 1
ATOM 703 O O . ALA A 1 95 ? 12.757 -0.562 -4.220 1.00 87.62 95 ALA A O 1
ATOM 704 N N . GLN A 1 96 ? 13.357 0.731 -5.959 1.00 87.25 96 GLN A N 1
ATOM 705 C CA . GLN A 1 96 ? 12.896 1.970 -5.333 1.00 87.25 96 GLN A CA 1
ATOM 706 C C . GLN A 1 96 ? 11.382 1.922 -5.079 1.00 87.25 96 GLN A C 1
ATOM 708 O O . GLN A 1 96 ? 10.925 2.255 -3.984 1.00 87.25 96 GLN A O 1
ATOM 713 N N . CYS A 1 97 ? 10.604 1.450 -6.057 1.00 90.75 97 CYS A N 1
ATOM 714 C CA . CYS A 1 97 ? 9.154 1.300 -5.917 1.00 90.75 97 CYS A CA 1
ATOM 715 C C . CYS A 1 97 ? 8.792 0.267 -4.841 1.00 90.75 97 CYS A C 1
ATOM 717 O O . CYS A 1 97 ? 7.916 0.525 -4.017 1.00 90.75 97 CYS A O 1
ATOM 719 N N . LEU A 1 98 ? 9.502 -0.864 -4.795 1.00 92.44 98 LEU A N 1
ATOM 720 C CA . LEU A 1 98 ? 9.329 -1.893 -3.772 1.00 92.44 98 LEU A CA 1
ATOM 721 C C . LEU A 1 98 ? 9.619 -1.341 -2.372 1.00 92.44 98 LEU A C 1
ATOM 723 O O . LEU A 1 98 ? 8.833 -1.570 -1.453 1.00 92.44 98 LEU A O 1
ATOM 727 N N . LYS A 1 99 ? 10.706 -0.577 -2.208 1.00 92.38 99 LYS A N 1
ATOM 728 C CA . LYS A 1 99 ? 11.050 0.087 -0.944 1.00 92.38 99 LYS A CA 1
ATOM 729 C C . LYS A 1 99 ? 9.913 0.975 -0.459 1.00 92.38 99 LYS A C 1
ATOM 731 O O . LYS A 1 99 ? 9.443 0.811 0.665 1.00 92.38 99 LYS A O 1
ATOM 736 N N . VAL A 1 100 ? 9.467 1.889 -1.319 1.00 93.06 100 VAL A N 1
ATOM 737 C CA . VAL A 1 100 ? 8.401 2.844 -0.995 1.00 93.06 100 VAL A CA 1
ATOM 73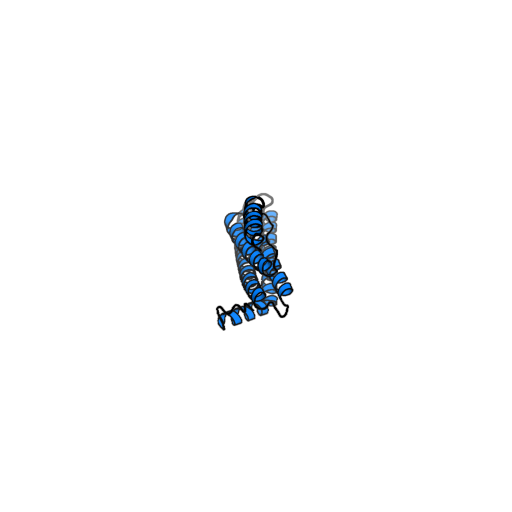8 C C . VAL A 1 100 ? 7.100 2.104 -0.682 1.00 93.06 100 VAL A C 1
ATOM 740 O O . VAL A 1 100 ? 6.460 2.391 0.327 1.00 93.06 100 VAL A O 1
ATOM 743 N N . GLY A 1 101 ? 6.740 1.091 -1.474 1.00 94.50 101 GLY A N 1
ATOM 744 C CA . GLY A 1 101 ? 5.560 0.263 -1.228 1.00 94.50 101 GLY A CA 1
ATOM 745 C C . GLY A 1 101 ? 5.601 -0.445 0.129 1.00 94.50 101 GLY A C 1
ATOM 746 O O . GLY A 1 101 ? 4.621 -0.401 0.875 1.00 94.50 101 GLY A O 1
ATOM 747 N N . LEU A 1 102 ? 6.740 -1.040 0.499 1.00 95.38 102 LEU A N 1
ATOM 748 C CA . LEU A 1 102 ? 6.918 -1.685 1.803 1.00 95.38 102 LEU A CA 1
ATOM 749 C C . LEU A 1 102 ? 6.845 -0.663 2.954 1.00 95.38 102 LEU A C 1
ATOM 751 O O . LEU A 1 102 ? 6.172 -0.914 3.960 1.00 95.38 102 LEU A O 1
ATOM 755 N N . GLU A 1 103 ? 7.487 0.502 2.822 1.00 95.25 103 GLU A N 1
ATOM 756 C CA . GLU A 1 103 ? 7.471 1.570 3.840 1.00 95.25 103 GLU A CA 1
ATOM 757 C C . GLU A 1 103 ? 6.059 2.119 4.062 1.00 95.25 103 GLU A C 1
ATOM 759 O O . GLU A 1 103 ? 5.614 2.283 5.208 1.00 95.25 103 GLU A O 1
ATOM 764 N N . ASN A 1 104 ? 5.320 2.314 2.973 1.00 96.00 104 ASN A N 1
ATOM 765 C CA . ASN A 1 104 ? 3.920 2.702 3.007 1.00 96.00 104 ASN A CA 1
ATOM 766 C C . ASN A 1 104 ? 3.056 1.641 3.672 1.00 96.00 104 ASN A C 1
ATOM 768 O O . ASN A 1 104 ? 2.308 1.963 4.597 1.00 96.00 104 ASN A O 1
ATOM 772 N N . TRP A 1 105 ? 3.205 0.375 3.281 1.00 96.94 105 TRP A N 1
ATOM 773 C CA . TRP A 1 105 ? 2.460 -0.729 3.878 1.00 96.94 105 TRP A CA 1
ATOM 774 C C . TRP A 1 105 ? 2.678 -0.784 5.396 1.00 96.94 105 TRP A C 1
ATOM 776 O O . TRP A 1 105 ? 1.718 -0.785 6.174 1.00 96.94 105 TRP A O 1
ATOM 786 N N . ARG A 1 106 ? 3.934 -0.718 5.852 1.00 97.06 106 ARG A N 1
ATOM 787 C CA . ARG A 1 106 ? 4.262 -0.676 7.285 1.00 97.06 106 ARG A CA 1
ATOM 788 C C . ARG A 1 106 ? 3.604 0.507 7.991 1.00 97.06 106 ARG A C 1
ATOM 790 O O . ARG A 1 106 ? 3.056 0.342 9.083 1.00 97.06 106 ARG A O 1
ATOM 797 N N . THR A 1 107 ? 3.652 1.690 7.387 1.00 97.25 107 THR A N 1
ATOM 798 C CA . THR A 1 107 ? 3.072 2.913 7.960 1.00 97.25 107 THR A CA 1
ATOM 799 C C . THR A 1 107 ? 1.552 2.813 8.072 1.00 97.25 107 THR A C 1
ATOM 801 O O . THR A 1 107 ? 0.984 3.120 9.125 1.00 97.25 107 THR A O 1
ATOM 804 N N . MET A 1 108 ? 0.891 2.317 7.025 1.00 97.38 108 MET A N 1
ATOM 805 C CA . MET A 1 108 ? -0.552 2.087 7.001 1.00 97.38 108 MET A CA 1
ATOM 806 C C . MET A 1 108 ? -0.977 1.105 8.094 1.00 97.38 108 MET A C 1
ATOM 808 O O . MET A 1 108 ? -1.837 1.442 8.909 1.00 97.38 108 MET A O 1
ATOM 812 N N . VAL A 1 109 ? -0.331 -0.064 8.185 1.00 97.94 109 VAL A N 1
ATOM 813 C CA . VAL A 1 109 ? -0.659 -1.078 9.205 1.00 97.94 109 VAL A CA 1
ATOM 814 C C . VAL A 1 109 ? -0.400 -0.547 10.613 1.00 97.94 109 VAL A C 1
ATOM 816 O O . VAL A 1 109 ? -1.239 -0.734 11.490 1.00 97.94 109 VAL A O 1
ATOM 819 N N . SER A 1 110 ? 0.699 0.180 10.837 1.00 97.56 110 SER A N 1
ATOM 820 C CA . SER A 1 110 ? 0.984 0.819 12.131 1.00 97.56 110 SER A CA 1
ATOM 821 C C . SER A 1 110 ? -0.152 1.754 12.566 1.00 97.56 110 SER A C 1
ATOM 823 O O . SER A 1 110 ? -0.654 1.671 13.691 1.00 97.56 110 SER A O 1
ATOM 825 N N . LYS A 1 111 ? -0.650 2.587 11.643 1.00 96.81 111 LYS A N 1
ATOM 826 C CA . LYS A 1 111 ? -1.792 3.474 11.902 1.00 96.81 111 LYS A CA 1
ATOM 827 C C . LYS A 1 111 ? -3.090 2.701 12.160 1.00 96.81 111 LYS A C 1
ATOM 829 O O . LYS A 1 111 ? -3.903 3.136 12.983 1.00 96.81 111 LYS A O 1
ATOM 834 N N . MET A 1 112 ? -3.295 1.565 11.494 1.00 96.50 112 MET A N 1
ATOM 835 C CA . MET A 1 112 ? -4.457 0.700 11.728 1.00 96.50 112 MET A CA 1
ATOM 836 C C . MET A 1 112 ? -4.397 0.003 13.087 1.00 96.50 112 MET A C 1
ATOM 838 O O . MET A 1 112 ? -5.420 -0.038 13.766 1.00 96.50 112 MET A O 1
ATOM 842 N N . ILE A 1 113 ? -3.223 -0.454 13.532 1.00 97.62 113 ILE A N 1
ATOM 843 C CA . ILE A 1 113 ? -3.026 -1.004 14.884 1.00 97.62 113 ILE A CA 1
ATOM 844 C C . ILE A 1 113 ? -3.364 0.058 15.932 1.00 97.62 113 ILE A C 1
ATOM 846 O O . ILE A 1 113 ? -4.225 -0.177 16.776 1.00 97.62 113 ILE A O 1
ATOM 850 N N . ALA A 1 114 ? -2.786 1.259 15.819 1.00 97.06 114 ALA A N 1
ATOM 851 C CA . ALA A 1 114 ? -3.053 2.356 16.753 1.00 97.06 114 ALA A CA 1
ATOM 852 C C . ALA A 1 114 ? -4.535 2.781 16.770 1.00 97.06 114 ALA A C 1
ATOM 854 O O . ALA A 1 114 ? -5.065 3.245 17.780 1.00 97.06 114 ALA A O 1
ATOM 855 N N . THR A 1 115 ? -5.238 2.644 15.646 1.00 95.31 115 THR A N 1
ATOM 856 C CA . THR A 1 115 ? -6.681 2.914 15.580 1.00 95.31 115 THR A CA 1
ATOM 857 C C . THR A 1 115 ? -7.488 1.781 16.208 1.00 95.31 115 THR A C 1
ATOM 859 O O . THR A 1 115 ? -8.373 2.053 17.015 1.00 95.31 115 THR A O 1
ATOM 862 N N . ALA A 1 116 ? -7.136 0.525 15.935 1.00 96.19 116 ALA A N 1
ATOM 863 C CA . ALA A 1 116 ? -7.786 -0.642 16.521 1.00 96.19 116 ALA A CA 1
ATOM 864 C C . ALA A 1 116 ? -7.605 -0.714 18.047 1.00 96.19 116 ALA A C 1
ATOM 866 O O . ALA A 1 116 ? -8.531 -1.112 18.748 1.00 96.19 116 ALA A O 1
ATOM 867 N N . GLU A 1 117 ? -6.452 -0.297 18.576 1.00 96.12 117 GLU A N 1
ATOM 868 C CA . GLU A 1 117 ? -6.214 -0.184 20.021 1.00 96.12 117 GLU A CA 1
ATOM 869 C C . GLU A 1 117 ? -7.138 0.846 20.676 1.00 96.12 117 GLU A C 1
ATOM 871 O O . GLU A 1 117 ? -7.780 0.541 21.683 1.00 96.12 117 GLU A O 1
ATOM 876 N N . ARG A 1 118 ? -7.269 2.038 20.079 1.00 95.94 118 ARG A N 1
ATOM 877 C CA . ARG A 1 118 ? -8.197 3.071 20.568 1.00 95.94 118 ARG A CA 1
ATOM 878 C C . ARG A 1 118 ? -9.644 2.581 20.540 1.00 95.94 118 ARG A C 1
ATOM 880 O O . ARG A 1 118 ? -10.343 2.674 21.544 1.00 95.94 118 ARG A O 1
ATOM 887 N N . GLU A 1 119 ? -10.071 1.978 19.432 1.00 94.44 119 GLU A N 1
ATOM 888 C CA . GLU A 1 119 ? -11.419 1.416 19.305 1.00 94.44 119 GLU A CA 1
ATOM 889 C C . GLU A 1 119 ? -11.680 0.262 20.282 1.00 94.44 119 GLU A C 1
ATOM 891 O O . GLU A 1 119 ? -12.803 0.103 20.766 1.00 94.44 119 GLU A O 1
ATOM 896 N N . GLN A 1 120 ? -10.663 -0.549 20.586 1.00 92.88 120 GLN A N 1
ATOM 897 C CA . GLN A 1 120 ? -10.758 -1.599 21.594 1.00 92.88 120 GLN A CA 1
ATOM 898 C C . GLN A 1 120 ? -11.020 -0.991 22.975 1.00 92.88 120 GLN A C 1
ATOM 900 O O . GLN A 1 120 ? -11.965 -1.426 23.634 1.00 92.88 120 GLN A O 1
ATOM 905 N N . LEU A 1 121 ? -10.233 0.003 23.398 1.00 93.75 121 LEU A N 1
ATOM 906 C CA . LEU A 1 121 ? -10.402 0.668 24.696 1.00 93.75 121 LEU A CA 1
ATOM 907 C C . LEU A 1 121 ? -11.787 1.312 24.815 1.00 93.75 121 LEU A C 1
ATOM 909 O O . LEU A 1 121 ? -12.518 1.019 25.759 1.00 93.75 121 LEU A O 1
ATOM 913 N N . GLU A 1 122 ? -12.209 2.067 23.799 1.00 93.44 122 GLU A N 1
ATOM 914 C CA . GLU A 1 122 ? -13.557 2.643 23.764 1.00 93.44 122 GLU A CA 1
ATOM 915 C C . GLU A 1 122 ? -14.652 1.570 23.826 1.00 93.44 122 GLU A C 1
ATOM 917 O O . GLU A 1 122 ? -15.704 1.774 24.432 1.00 93.44 122 GLU A O 1
ATOM 922 N N . SER A 1 123 ? -14.442 0.421 23.175 1.00 90.19 123 SER A N 1
ATOM 923 C CA . SER A 1 123 ? -15.406 -0.679 23.217 1.00 90.19 123 SER A CA 1
ATOM 924 C C . SER A 1 123 ? -15.486 -1.332 24.595 1.00 90.19 123 SER A C 1
ATOM 926 O O . SER A 1 123 ? -16.563 -1.801 24.957 1.00 90.19 123 SER A O 1
ATOM 928 N N . MET A 1 124 ? -14.387 -1.347 25.359 1.00 89.25 124 MET A N 1
ATOM 929 C CA . MET A 1 124 ? -14.343 -1.859 26.730 1.00 89.25 124 MET A CA 1
ATOM 930 C C . MET A 1 124 ? -15.096 -0.925 27.680 1.00 89.25 124 MET A C 1
ATOM 932 O O . MET A 1 124 ? -15.978 -1.394 28.392 1.00 89.25 124 MET A O 1
ATOM 936 N N . GLU A 1 125 ? -14.857 0.386 27.603 1.00 90.81 125 GLU A N 1
ATOM 937 C CA . GLU A 1 125 ? -15.597 1.392 28.385 1.00 90.81 125 GLU A CA 1
ATOM 938 C C . GLU A 1 125 ? -17.104 1.361 28.069 1.00 90.81 125 GLU A C 1
ATOM 940 O O . GLU A 1 125 ? -17.958 1.320 28.958 1.00 90.81 125 GLU A O 1
ATOM 945 N N . LYS A 1 126 ? -17.464 1.293 26.779 1.00 89.00 126 LYS A N 1
ATOM 946 C CA . LYS A 1 126 ? -18.867 1.166 26.341 1.00 89.00 126 LYS A CA 1
ATOM 947 C C . LYS A 1 126 ? -19.483 -0.183 26.732 1.00 89.00 126 LYS A C 1
ATOM 949 O O . LYS A 1 126 ? -20.703 -0.280 26.821 1.00 89.00 126 LYS A O 1
ATOM 954 N N . ALA A 1 127 ? -18.683 -1.230 26.939 1.00 87.69 127 ALA A N 1
ATOM 955 C CA . ALA A 1 127 ? -19.184 -2.539 27.347 1.00 87.69 127 ALA A CA 1
ATOM 956 C C . ALA A 1 127 ? -19.595 -2.581 28.823 1.00 87.69 127 ALA A C 1
ATOM 958 O O . ALA A 1 127 ? -20.529 -3.316 29.136 1.00 87.69 127 ALA A O 1
ATOM 959 N N . GLU A 1 128 ? -18.976 -1.781 29.697 1.00 82.75 128 GLU A N 1
ATOM 960 C CA . GLU A 1 128 ? -19.374 -1.678 31.112 1.00 82.75 128 GLU A CA 1
ATOM 961 C C . GLU A 1 128 ? -20.784 -1.094 31.281 1.00 82.75 128 GLU A C 1
ATOM 963 O O . GLU A 1 128 ? -21.521 -1.481 32.184 1.00 82.75 128 GLU A O 1
ATOM 968 N N . SER A 1 129 ? -21.197 -0.213 30.365 1.00 84.06 129 SER A N 1
ATOM 969 C CA . SER A 1 129 ? -22.536 0.394 30.343 1.00 84.06 129 SER A CA 1
ATOM 970 C C . SER A 1 129 ? -23.555 -0.361 29.474 1.00 84.06 129 SER A C 1
ATOM 972 O O . SER A 1 129 ? -24.730 0.011 29.430 1.00 84.06 129 SER A O 1
ATOM 974 N N . ALA A 1 130 ? -23.150 -1.429 28.777 1.00 87.88 130 ALA A N 1
ATOM 975 C CA . ALA A 1 130 ? -24.007 -2.142 27.832 1.00 87.88 130 ALA A CA 1
ATOM 976 C C . ALA A 1 130 ? -24.766 -3.311 28.486 1.00 87.88 130 ALA A C 1
ATOM 978 O O . ALA A 1 130 ? -24.187 -4.340 28.823 1.00 87.88 130 ALA A O 1
ATOM 979 N N . TRP A 1 131 ? -26.097 -3.201 28.544 1.00 78.75 131 TRP A N 1
ATOM 980 C CA . TRP A 1 131 ? -27.005 -4.212 29.115 1.00 78.75 131 TRP A CA 1
ATOM 981 C C . TRP A 1 131 ? -26.997 -5.573 28.387 1.00 78.75 131 TRP A C 1
ATOM 983 O O . TRP A 1 131 ? -27.283 -6.604 28.990 1.00 78.75 131 TRP A O 1
ATOM 993 N N . PHE A 1 132 ? -26.661 -5.620 27.091 1.00 86.81 132 PHE A N 1
ATOM 994 C CA . PHE A 1 132 ? -26.551 -6.882 26.351 1.00 86.81 132 PHE A CA 1
ATOM 995 C C . PHE A 1 132 ? -25.550 -6.788 25.192 1.00 86.81 132 PHE A C 1
ATOM 997 O O . PHE A 1 132 ? -25.538 -5.821 24.431 1.00 86.81 132 PHE A O 1
ATOM 1004 N N . GLY A 1 133 ? -24.712 -7.816 25.028 1.00 84.12 133 GLY A N 1
ATOM 1005 C CA . GLY A 1 133 ? -23.811 -7.955 23.876 1.00 84.12 133 GLY A CA 1
ATOM 1006 C C . GLY A 1 133 ? -22.512 -7.133 23.913 1.00 84.12 133 GLY A C 1
ATOM 1007 O O . GLY A 1 133 ? -21.750 -7.197 22.947 1.00 84.12 133 GLY A O 1
ATOM 1008 N N . GLY A 1 134 ? -22.215 -6.415 25.005 1.00 87.12 134 GLY A N 1
ATOM 1009 C CA . GLY A 1 134 ? -20.973 -5.640 25.168 1.00 87.12 134 GLY A CA 1
ATOM 1010 C C . GLY A 1 134 ? -19.707 -6.487 24.997 1.00 87.12 134 GLY A C 1
ATOM 1011 O O . GLY A 1 134 ? -18.849 -6.164 24.178 1.00 87.12 134 GLY A O 1
ATOM 1012 N N . GLN A 1 135 ? -19.643 -7.651 25.656 1.00 86.62 135 GLN A N 1
ATOM 1013 C CA . GLN A 1 135 ? -18.500 -8.570 25.546 1.00 86.62 135 GLN A CA 1
ATOM 1014 C C . GLN A 1 135 ? -18.253 -9.073 24.116 1.00 86.62 135 GLN A C 1
ATOM 1016 O O . GLN A 1 135 ? -17.103 -9.195 23.696 1.00 86.62 135 GLN A O 1
ATOM 1021 N N . LYS A 1 136 ? -19.314 -9.321 23.332 1.00 90.25 136 LYS A N 1
ATOM 1022 C CA . LYS A 1 136 ? -19.172 -9.756 21.932 1.00 90.25 136 LYS A CA 1
ATOM 1023 C C . LYS A 1 136 ? -18.523 -8.662 21.080 1.00 90.25 136 LYS A C 1
ATOM 1025 O O . LYS A 1 136 ? -17.655 -8.967 20.268 1.00 90.25 136 LYS A O 1
ATOM 1030 N N . ARG A 1 137 ? -18.901 -7.395 21.285 1.00 88.19 137 ARG A N 1
ATOM 1031 C CA . ARG A 1 137 ? -18.305 -6.245 20.578 1.00 88.19 137 ARG A CA 1
ATOM 1032 C C . ARG A 1 137 ? -16.826 -6.079 20.931 1.00 88.19 137 ARG A C 1
ATOM 1034 O O . ARG A 1 137 ? -16.002 -5.956 20.027 1.00 88.19 137 ARG A O 1
ATOM 1041 N N . VAL A 1 138 ? -16.481 -6.183 22.214 1.00 91.69 138 VAL A N 1
ATOM 1042 C CA . VAL A 1 138 ? -15.081 -6.152 22.671 1.00 91.69 138 VAL A CA 1
ATOM 1043 C C . VAL A 1 138 ? -14.269 -7.278 22.027 1.00 91.69 138 VAL A C 1
ATOM 1045 O O . VAL A 1 138 ? -13.211 -7.024 21.456 1.00 91.69 138 VAL A O 1
ATOM 1048 N N . ALA A 1 139 ? -14.790 -8.509 22.017 1.00 92.81 139 ALA A N 1
ATOM 1049 C CA . ALA A 1 139 ? -14.119 -9.645 21.387 1.00 92.81 139 ALA A CA 1
ATOM 1050 C C . ALA A 1 139 ? -13.854 -9.420 19.886 1.00 92.81 139 ALA A C 1
ATOM 1052 O O . ALA A 1 139 ? -12.771 -9.749 19.403 1.00 92.81 139 ALA A O 1
ATOM 1053 N N . THR A 1 140 ? -14.796 -8.808 19.153 1.00 94.12 140 THR A N 1
ATOM 1054 C CA . THR A 1 140 ? -14.585 -8.479 17.730 1.00 94.12 140 THR A CA 1
ATOM 1055 C C . THR A 1 140 ? -13.476 -7.451 17.519 1.00 94.12 140 THR A C 1
ATOM 1057 O O . THR A 1 140 ? -12.668 -7.618 16.608 1.00 94.12 140 THR A O 1
ATOM 1060 N N . LYS A 1 141 ? -13.377 -6.431 18.381 1.00 93.75 141 LYS A N 1
ATOM 1061 C CA . LYS A 1 141 ? -12.321 -5.411 18.295 1.00 93.75 141 LYS A CA 1
ATOM 1062 C C . LYS A 1 141 ? -10.948 -5.957 18.674 1.00 93.75 141 LYS A C 1
ATOM 1064 O O . LYS A 1 141 ? -9.971 -5.667 17.990 1.00 93.75 141 LYS A O 1
ATOM 1069 N N . ILE A 1 142 ? -10.886 -6.850 19.663 1.00 94.38 142 ILE A N 1
ATOM 1070 C CA . ILE A 1 142 ? -9.664 -7.602 19.987 1.00 94.38 142 ILE A CA 1
ATOM 1071 C C . ILE A 1 142 ? -9.213 -8.449 18.789 1.00 94.38 142 ILE A C 1
ATOM 1073 O O . ILE A 1 142 ? -8.033 -8.447 18.444 1.00 94.38 142 ILE A O 1
ATOM 1077 N N . ALA A 1 143 ? -10.134 -9.167 18.138 1.00 95.81 143 ALA A N 1
ATOM 1078 C CA . ALA A 1 143 ? -9.808 -9.965 16.956 1.00 95.81 143 ALA A CA 1
ATOM 1079 C C . ALA A 1 143 ? -9.316 -9.091 15.788 1.00 95.81 143 ALA A C 1
ATOM 1081 O O . ALA A 1 143 ? -8.342 -9.446 15.126 1.00 95.81 143 ALA A O 1
ATOM 1082 N N . GLN A 1 144 ? -9.942 -7.929 15.574 1.00 94.75 144 GLN A N 1
ATOM 1083 C CA . GLN A 1 144 ? -9.536 -6.967 14.548 1.00 94.75 144 GLN A CA 1
ATOM 1084 C C . GLN A 1 144 ? -8.121 -6.430 14.797 1.00 94.75 144 GLN A C 1
ATOM 1086 O O . GLN A 1 144 ? -7.308 -6.402 13.879 1.00 94.75 144 GLN A O 1
ATOM 1091 N N . ARG A 1 145 ? -7.788 -6.066 16.038 1.00 95.56 145 ARG A N 1
ATOM 1092 C CA . ARG A 1 145 ? -6.430 -5.642 16.400 1.00 95.56 145 ARG A CA 1
ATOM 1093 C C . ARG A 1 145 ? -5.400 -6.742 16.130 1.00 95.56 145 ARG A C 1
ATOM 1095 O O . ARG A 1 145 ? -4.403 -6.486 15.463 1.00 95.56 145 ARG A O 1
ATOM 1102 N N . LYS A 1 146 ? -5.672 -7.973 16.577 1.00 96.75 146 LYS A N 1
ATOM 1103 C CA . LYS A 1 146 ? -4.781 -9.126 16.351 1.00 96.75 146 LYS A CA 1
ATOM 1104 C C . LYS A 1 146 ? -4.538 -9.406 14.866 1.00 96.75 146 LYS A C 1
ATOM 1106 O O . LYS A 1 146 ? -3.442 -9.813 14.497 1.00 96.75 146 LYS A O 1
ATOM 1111 N N . ARG A 1 147 ? -5.541 -9.177 14.009 1.00 96.81 147 ARG A N 1
ATOM 1112 C CA . ARG A 1 147 ? -5.386 -9.274 12.549 1.00 96.81 147 ARG A CA 1
ATOM 1113 C C . ARG A 1 147 ? -4.328 -8.292 12.042 1.00 96.81 147 ARG A C 1
ATOM 1115 O O . ARG A 1 147 ? -3.450 -8.701 11.294 1.00 96.81 147 ARG A O 1
ATOM 1122 N N . TRP A 1 148 ? -4.390 -7.028 12.456 1.00 97.12 148 TRP A N 1
ATOM 1123 C CA . TRP A 1 148 ? -3.415 -6.018 12.028 1.00 97.12 148 TRP A CA 1
ATOM 1124 C C . TRP A 1 148 ? -2.022 -6.248 12.621 1.00 97.12 148 TRP A C 1
ATOM 1126 O O . TRP A 1 148 ? -1.027 -6.013 11.944 1.00 97.12 148 TRP A O 1
ATOM 1136 N N . GLU A 1 149 ? -1.933 -6.770 13.846 1.00 97.25 149 GLU A N 1
ATOM 1137 C CA . GLU A 1 149 ? -0.657 -7.210 14.427 1.00 97.25 149 GLU A CA 1
ATOM 1138 C C . GLU A 1 149 ? -0.025 -8.346 13.606 1.00 97.25 149 GLU A C 1
ATOM 1140 O O . GLU A 1 149 ? 1.172 -8.305 13.326 1.00 97.25 149 GLU A O 1
ATOM 1145 N N . ALA A 1 150 ? -0.820 -9.329 13.167 1.00 97.62 150 ALA A N 1
ATOM 1146 C CA . ALA A 1 150 ? -0.339 -10.391 12.285 1.00 97.62 150 ALA A CA 1
ATOM 1147 C C . ALA A 1 150 ? 0.137 -9.834 10.932 1.00 97.62 150 ALA A C 1
ATOM 1149 O O . ALA A 1 150 ? 1.202 -10.223 10.456 1.00 97.62 150 ALA A O 1
ATOM 1150 N N . GLU A 1 151 ? -0.596 -8.877 10.359 1.00 96.62 151 GLU A N 1
ATOM 1151 C CA . GLU A 1 151 ? -0.199 -8.190 9.124 1.00 96.62 151 GLU A CA 1
ATOM 1152 C C . GLU A 1 151 ? 1.151 -7.473 9.282 1.00 96.62 151 GLU A C 1
ATOM 1154 O O . GLU A 1 151 ? 2.028 -7.582 8.430 1.00 96.62 151 GLU A O 1
ATOM 1159 N N . MET A 1 152 ? 1.372 -6.795 10.412 1.00 97.31 152 MET A N 1
ATOM 1160 C CA . MET A 1 152 ? 2.644 -6.128 10.701 1.00 97.31 152 MET A CA 1
ATOM 1161 C C . MET A 1 152 ? 3.814 -7.119 10.739 1.00 97.31 152 MET A C 1
ATOM 1163 O O . MET A 1 152 ? 4.901 -6.801 10.256 1.00 97.31 152 MET A O 1
ATOM 1167 N N . LEU A 1 153 ? 3.606 -8.325 11.278 1.00 97.19 153 LEU A N 1
ATOM 1168 C CA . LEU A 1 153 ? 4.631 -9.372 11.269 1.00 97.19 153 LEU A CA 1
ATOM 1169 C C . LEU A 1 153 ? 4.957 -9.840 9.846 1.00 97.19 153 LEU A C 1
ATOM 1171 O O . LEU A 1 153 ? 6.132 -10.037 9.538 1.00 97.19 153 LEU A O 1
ATOM 1175 N N . LEU A 1 154 ? 3.949 -9.967 8.975 1.00 95.81 154 LEU A N 1
ATOM 1176 C CA . LEU A 1 154 ? 4.147 -10.317 7.563 1.00 95.81 154 LEU A CA 1
ATOM 1177 C C . LEU A 1 154 ? 4.979 -9.254 6.841 1.00 95.81 154 LEU A C 1
ATOM 1179 O O . LEU A 1 154 ? 5.966 -9.582 6.184 1.00 95.81 154 LEU A O 1
ATOM 1183 N N . VAL A 1 155 ? 4.629 -7.978 7.022 1.00 95.31 155 VAL A N 1
ATOM 1184 C CA . VAL A 1 155 ? 5.358 -6.855 6.417 1.00 95.31 155 VAL A CA 1
ATOM 1185 C C . VAL A 1 155 ? 6.801 -6.805 6.901 1.00 95.31 155 VAL A C 1
ATOM 1187 O O . VAL A 1 155 ? 7.712 -6.635 6.097 1.00 95.31 155 VAL A O 1
ATOM 1190 N N . GLN A 1 156 ? 7.037 -6.988 8.201 1.00 95.12 156 GLN A N 1
ATOM 1191 C CA . GLN A 1 156 ? 8.392 -6.998 8.757 1.00 95.12 156 GLN A CA 1
ATOM 1192 C C . GLN A 1 156 ? 9.232 -8.167 8.244 1.00 95.12 156 GLN A C 1
ATOM 1194 O O . GLN A 1 156 ? 10.423 -7.997 7.980 1.00 95.12 156 GLN A O 1
ATOM 1199 N N . ASP A 1 157 ? 8.637 -9.351 8.110 1.00 95.38 157 ASP A N 1
ATOM 1200 C CA . ASP A 1 157 ? 9.336 -10.499 7.545 1.00 95.38 157 ASP A CA 1
ATOM 1201 C C . ASP A 1 157 ? 9.697 -10.265 6.076 1.00 95.38 157 ASP A C 1
ATOM 1203 O O . ASP A 1 157 ? 10.841 -10.489 5.677 1.00 95.38 157 ASP A O 1
ATOM 1207 N N . ARG A 1 158 ? 8.764 -9.717 5.292 1.00 93.00 158 ARG A N 1
ATOM 1208 C CA . ARG A 1 158 ? 9.004 -9.358 3.892 1.00 93.00 158 ARG A CA 1
ATOM 1209 C C . ARG A 1 158 ? 10.087 -8.284 3.755 1.00 93.00 158 ARG A C 1
ATOM 1211 O O . ARG A 1 158 ? 11.000 -8.457 2.954 1.00 93.00 158 ARG A O 1
ATOM 1218 N N . PHE A 1 159 ? 10.075 -7.255 4.604 1.00 91.19 159 PHE A N 1
ATOM 1219 C CA . PHE A 1 159 ? 11.162 -6.273 4.699 1.00 91.19 159 PHE A CA 1
ATOM 1220 C C . PHE A 1 159 ? 12.519 -6.913 4.984 1.00 91.19 159 PHE A C 1
ATOM 1222 O O . PHE A 1 159 ? 13.516 -6.510 4.401 1.00 91.19 159 PHE A O 1
ATOM 1229 N N . ARG A 1 160 ? 12.578 -7.905 5.877 1.00 90.75 160 ARG A N 1
ATOM 1230 C CA . ARG A 1 160 ? 13.833 -8.595 6.198 1.00 90.75 160 ARG A CA 1
ATOM 1231 C C . ARG A 1 160 ? 14.352 -9.402 5.010 1.00 90.75 160 ARG A C 1
ATOM 1233 O O . ARG A 1 160 ? 15.552 -9.408 4.766 1.00 90.75 160 ARG A O 1
ATOM 1240 N N . ARG A 1 161 ? 13.461 -10.092 4.293 1.00 90.12 161 ARG A N 1
ATOM 1241 C CA . ARG A 1 161 ? 13.821 -10.935 3.141 1.00 90.12 161 ARG A CA 1
ATOM 1242 C C . ARG A 1 161 ? 14.253 -10.115 1.930 1.00 90.12 161 ARG A C 1
ATOM 1244 O O . ARG A 1 161 ? 15.214 -10.486 1.271 1.00 90.12 161 ARG A O 1
ATOM 1251 N N . LEU A 1 162 ? 13.545 -9.022 1.655 1.00 87.81 162 LEU A N 1
ATOM 1252 C CA . LEU A 1 162 ? 13.768 -8.172 0.482 1.00 87.81 162 LEU A CA 1
ATOM 1253 C C . LEU A 1 162 ? 14.682 -6.975 0.779 1.00 87.81 162 LEU A C 1
ATOM 1255 O O . LEU A 1 162 ? 15.078 -6.261 -0.137 1.00 87.81 162 LEU A O 1
ATOM 1259 N N . GLY A 1 163 ? 15.041 -6.762 2.047 1.00 79.00 163 GLY A N 1
ATOM 1260 C CA . GLY A 1 163 ? 15.841 -5.624 2.492 1.00 79.00 163 GLY A CA 1
ATOM 1261 C C . GLY A 1 163 ? 17.211 -5.560 1.831 1.00 79.00 163 GLY A C 1
ATOM 1262 O O . GLY A 1 163 ? 17.639 -4.478 1.461 1.00 79.00 163 GLY A O 1
ATOM 1263 N N . SER A 1 164 ? 17.862 -6.700 1.585 1.00 77.88 164 SER A N 1
ATOM 1264 C CA . SER A 1 164 ? 19.156 -6.727 0.893 1.00 77.88 164 SER A CA 1
ATOM 1265 C C . SER A 1 164 ? 19.067 -6.294 -0.570 1.00 77.88 164 SER A C 1
ATOM 1267 O O . SER A 1 164 ? 20.002 -5.666 -1.055 1.00 77.88 164 SER A O 1
ATOM 1269 N N . LEU A 1 165 ? 17.964 -6.599 -1.262 1.00 76.06 165 LEU A N 1
ATOM 1270 C CA . LEU A 1 165 ? 17.738 -6.150 -2.640 1.00 76.06 165 LEU A CA 1
ATOM 1271 C C . LEU A 1 165 ? 17.642 -4.621 -2.648 1.00 76.06 165 LEU A C 1
ATOM 1273 O O . LEU A 1 165 ? 18.475 -3.935 -3.231 1.00 76.06 165 LEU A O 1
ATOM 1277 N N . VAL A 1 166 ? 16.741 -4.101 -1.817 1.00 76.56 166 VAL A N 1
ATOM 1278 C CA . VAL A 1 166 ? 16.500 -2.666 -1.664 1.00 76.56 166 VAL A CA 1
ATOM 1279 C C . VAL A 1 166 ? 17.747 -1.893 -1.200 1.00 76.56 166 VAL A C 1
ATOM 1281 O O . VAL A 1 166 ? 18.031 -0.810 -1.710 1.00 76.56 166 VAL A O 1
ATOM 1284 N N . GLU A 1 167 ? 18.500 -2.410 -0.226 1.00 71.75 167 GLU A N 1
ATOM 1285 C CA . GLU A 1 167 ? 19.671 -1.731 0.342 1.00 71.75 167 GLU A CA 1
ATOM 1286 C C . GLU A 1 167 ? 20.835 -1.648 -0.648 1.00 71.75 167 GLU A C 1
ATOM 1288 O O . GLU A 1 167 ? 21.447 -0.584 -0.776 1.00 71.75 167 GLU A O 1
ATOM 1293 N N . VAL A 1 168 ? 21.114 -2.728 -1.385 1.00 65.75 168 VAL A N 1
ATOM 1294 C CA . VAL A 1 168 ? 22.162 -2.751 -2.417 1.00 65.75 168 VAL A CA 1
ATOM 1295 C C . VAL A 1 168 ? 21.888 -1.690 -3.484 1.00 65.75 168 VAL A C 1
ATOM 1297 O O . VAL A 1 168 ? 22.800 -0.967 -3.885 1.00 65.75 168 VAL A O 1
ATOM 1300 N N . GLU A 1 169 ? 20.630 -1.516 -3.878 1.00 63.69 169 GLU A N 1
ATOM 1301 C CA . GLU A 1 169 ? 20.235 -0.527 -4.885 1.00 63.69 169 GLU A CA 1
ATOM 1302 C C . GLU A 1 169 ? 20.257 0.912 -4.349 1.00 63.69 169 GLU A C 1
ATOM 1304 O O . GLU A 1 169 ? 20.693 1.821 -5.059 1.00 63.69 169 GLU A O 1
ATOM 1309 N N . THR A 1 170 ? 19.915 1.132 -3.072 1.00 61.78 170 THR A N 1
ATOM 1310 C CA . THR A 1 170 ? 20.097 2.454 -2.436 1.00 61.78 170 THR A CA 1
ATOM 1311 C C . THR A 1 170 ? 21.567 2.835 -2.274 1.00 61.78 170 THR A C 1
ATOM 1313 O O . THR A 1 170 ? 21.912 4.014 -2.363 1.00 61.78 170 THR A O 1
ATOM 1316 N N . ALA A 1 171 ? 22.446 1.853 -2.060 1.00 60.31 171 ALA A N 1
ATOM 1317 C CA . ALA A 1 171 ? 23.882 2.079 -2.027 1.00 60.31 171 ALA A CA 1
ATOM 1318 C C . ALA A 1 171 ? 24.392 2.467 -3.423 1.00 60.31 171 ALA A C 1
ATOM 1320 O O . ALA A 1 171 ? 25.107 3.457 -3.550 1.00 60.31 171 ALA A O 1
ATOM 1321 N N . LEU A 1 172 ? 23.967 1.759 -4.475 1.00 60.31 172 LEU A N 1
ATOM 1322 C CA . LEU A 1 172 ? 24.283 2.093 -5.871 1.00 60.31 172 LEU A CA 1
ATOM 1323 C C . LEU A 1 172 ? 23.859 3.525 -6.251 1.00 60.31 172 LEU A C 1
ATOM 1325 O O . LEU A 1 172 ? 24.664 4.249 -6.838 1.00 60.31 172 LEU A O 1
ATOM 1329 N N . ASP A 1 173 ? 22.669 3.970 -5.840 1.00 60.78 173 ASP A N 1
ATOM 1330 C CA . ASP A 1 173 ? 22.221 5.362 -6.023 1.00 60.78 173 ASP A CA 1
ATOM 1331 C C . ASP A 1 173 ? 23.097 6.385 -5.299 1.00 60.78 173 ASP A C 1
ATOM 1333 O O . ASP A 1 173 ? 23.389 7.456 -5.832 1.00 60.78 173 ASP A O 1
ATOM 1337 N N . ALA A 1 174 ? 23.510 6.073 -4.068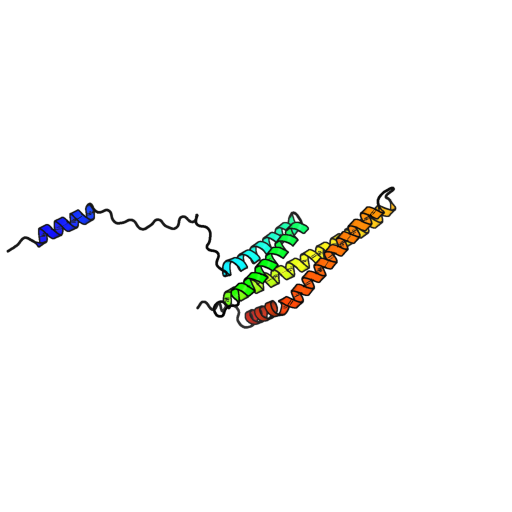 1.00 61.22 174 ALA A N 1
ATOM 1338 C CA . ALA A 1 174 ? 24.349 6.961 -3.273 1.00 61.22 174 ALA A CA 1
ATOM 1339 C C . ALA A 1 174 ? 25.760 7.101 -3.866 1.00 61.22 174 ALA A C 1
ATOM 1341 O O . ALA A 1 174 ? 26.374 8.163 -3.751 1.00 61.22 174 ALA A O 1
ATOM 1342 N N . PHE A 1 175 ? 26.272 6.046 -4.508 1.00 61.12 175 PHE A N 1
ATOM 1343 C CA . PHE A 1 175 ? 27.590 6.058 -5.140 1.00 61.12 175 PHE A CA 1
ATOM 1344 C C . PHE A 1 175 ? 27.586 6.673 -6.545 1.00 61.12 175 PHE A C 1
ATOM 1346 O O . PHE A 1 175 ? 28.612 7.222 -6.949 1.00 61.12 175 PHE A O 1
ATOM 1353 N N . ALA A 1 176 ? 26.474 6.618 -7.284 1.00 57.06 176 ALA A N 1
ATOM 1354 C CA . ALA A 1 176 ? 26.410 7.166 -8.637 1.00 57.06 176 ALA A CA 1
ATOM 1355 C C . ALA A 1 176 ? 25.002 7.691 -8.999 1.00 57.06 176 ALA A C 1
ATOM 1357 O O . ALA A 1 176 ? 24.284 7.074 -9.791 1.00 57.06 176 ALA A O 1
ATOM 1358 N N . PRO A 1 177 ? 24.600 8.863 -8.473 1.00 56.09 177 PRO A N 1
ATOM 1359 C CA . PRO A 1 177 ? 23.314 9.451 -8.818 1.00 56.09 177 PRO A CA 1
ATOM 1360 C C . PRO A 1 177 ? 23.301 9.855 -10.301 1.00 56.09 177 PRO A C 1
ATOM 1362 O O . PRO A 1 177 ? 24.067 10.717 -10.731 1.00 56.09 177 PR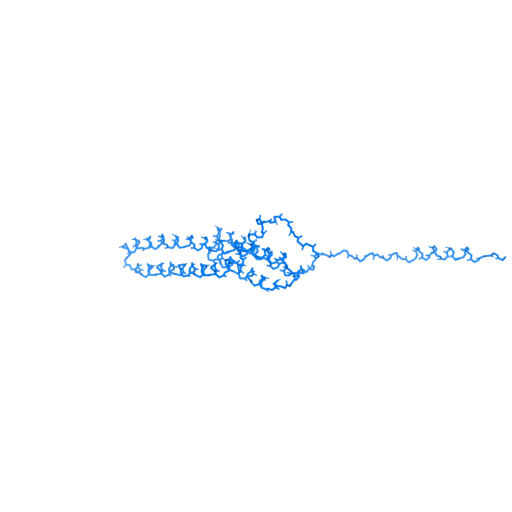O A O 1
ATOM 136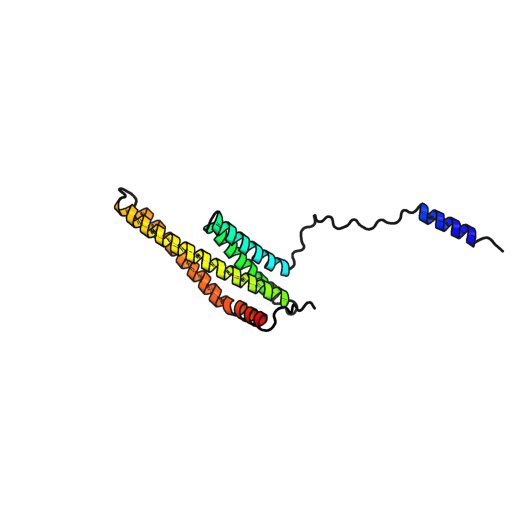5 N N . GLY A 1 178 ? 22.416 9.242 -11.092 1.00 52.47 178 GLY A N 1
ATOM 1366 C CA . GLY A 1 178 ? 22.131 9.664 -12.470 1.00 52.47 178 GLY A CA 1
ATOM 1367 C C . GLY A 1 178 ? 22.853 8.915 -13.596 1.00 52.47 178 GLY A C 1
ATOM 1368 O O . GLY A 1 178 ? 22.698 9.301 -14.753 1.00 52.47 178 GLY A O 1
ATOM 1369 N N . VAL A 1 179 ? 23.586 7.832 -13.324 1.00 50.59 179 VAL A N 1
ATOM 1370 C CA . VAL A 1 179 ? 24.036 6.918 -14.393 1.00 50.59 179 VAL A CA 1
ATOM 1371 C C . VAL A 1 179 ? 22.911 5.953 -14.759 1.00 50.59 179 VAL A C 1
ATOM 1373 O O . VAL A 1 179 ? 22.868 4.811 -14.313 1.00 50.59 179 VAL A O 1
ATOM 1376 N N . SER A 1 180 ? 21.996 6.397 -15.624 1.00 44.81 180 SER A N 1
ATOM 1377 C CA . SER A 1 180 ? 21.277 5.437 -16.457 1.00 44.81 180 SER A CA 1
ATOM 1378 C C . SER A 1 180 ? 22.282 4.881 -17.463 1.00 44.81 180 SER A C 1
ATOM 1380 O O . SER A 1 180 ? 22.711 5.603 -18.364 1.00 44.81 180 SER A O 1
ATOM 1382 N N . LEU A 1 181 ? 22.674 3.613 -17.336 1.00 43.06 181 LEU A N 1
ATOM 1383 C CA . LEU A 1 181 ? 23.223 2.873 -18.471 1.00 43.06 181 LEU A CA 1
ATOM 1384 C C . LEU A 1 181 ? 22.096 2.696 -19.498 1.00 43.06 181 LEU A C 1
ATOM 1386 O O . LEU A 1 181 ? 21.399 1.686 -19.527 1.00 43.06 181 LEU A O 1
ATOM 1390 N N . SER A 1 182 ? 21.864 3.743 -20.284 1.00 34.47 182 SER A N 1
ATOM 1391 C CA . SER A 1 182 ? 21.262 3.642 -21.603 1.00 34.47 182 SER A CA 1
ATOM 1392 C C . SER A 1 182 ? 22.373 3.165 -22.531 1.00 34.47 182 SER A C 1
ATOM 1394 O O . SER A 1 182 ? 23.193 3.974 -22.975 1.00 34.47 182 SER A O 1
ATOM 1396 N N . MET A 1 183 ? 22.444 1.853 -22.736 1.00 32.56 183 MET A N 1
ATOM 1397 C CA . MET A 1 183 ? 23.202 1.253 -23.828 1.00 32.56 183 MET A CA 1
ATOM 1398 C C . MET A 1 183 ? 22.221 0.686 -24.844 1.00 32.56 183 MET A C 1
ATOM 1400 O O . MET A 1 183 ? 21.203 0.112 -24.398 1.00 32.56 183 MET A O 1
#

pLDDT: mean 83.06, std 14.74, range [32.56, 97.94]

Foldseek 3Di:
DDDPPVVVVVVVVVCPVPDPDDDPPDPD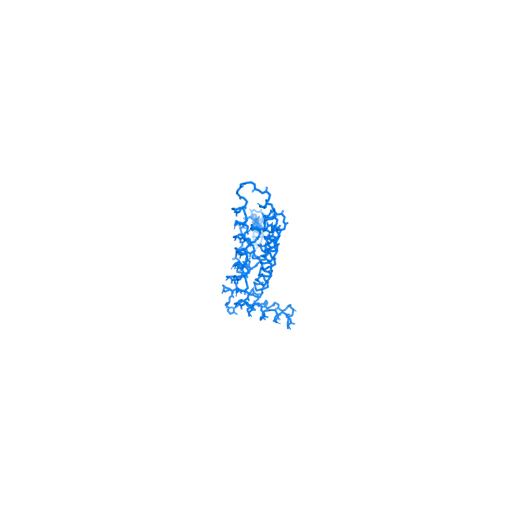PVPDPDDDDLLVLLVVLLVLLVVLVCCCPPPNLVVSLVSLVVSLVSLVVSLVVQPDPVRPQSNLSSLVSNVSSLVSNLVSLVVQLVVLVVVLVVLQVVLVVDPPCSVVSNVVSVVSNVVSVVSNVVSVVVCVVCVVVNVVSVVVCVVDPPPDPPD

Sequence (183 aa):
KPSTDIITTFVNKIKTVLVPAEYPPAPASGNDPPTRTPVSACEEAALMTYIGEIIFSSSSTETGLAWTRDATDTAESSIFDLGGPDHVTPSHRCAQCLKVGLENWRTMVSKMIATAEREQLESMEKAESAWFGGQKRVATKIAQRKRWEAEMLLVQDRFRRLGSLVEVETALDAFAPGVSLSM